Protein AF-A0A4V4H6L4-F1 (afdb_monomer)

Solvent-accessible surface area (backbone atoms only — not comparable to full-atom values): 6861 Å² total; per-residue (Å²): 88,57,28,31,67,62,95,60,95,91,72,89,81,89,85,74,56,72,70,57,30,60,76,68,72,53,88,78,75,61,45,81,58,15,60,25,63,26,66,49,61,79,94,48,41,55,52,23,58,46,52,4,48,54,48,6,30,57,59,43,74,46,60,77,90,73,60,58,31,40,40,44,67,27,81,41,72,66,33,46,54,48,29,35,61,76,64,69,52,58,71,92,34,54,43,75,45,71,54,87,85,71,63,72,76,59,62,57,71,47,39,63,29,38,32,37,41,100

Foldseek 3Di:
DEWWDDDAPDDDDDDDDPVVCVVVVHDDPKDWQFKFKFADPLVCLLQRVLVRVVRRCVSSVHDPVVQQADEAEPCDPSSQVNSCVSSVNDPNRYDYHYRPDDDSVVSHPIGMITDMDD

Radius of gyration: 14.86 Å; Cα contacts (8 Å, |Δi|>4): 187; chains: 1; bounding box: 30×31×43 Å

Structure (mmCIF, N/CA/C/O backbone):
data_AF-A0A4V4H6L4-F1
#
_entry.id   AF-A0A4V4H6L4-F1
#
loop_
_atom_site.group_PDB
_atom_site.id
_atom_site.type_symbol
_atom_site.label_atom_id
_atom_site.label_alt_id
_atom_site.label_comp_id
_atom_site.label_asym_id
_atom_site.label_entity_id
_atom_site.label_seq_id
_atom_site.pdbx_PDB_ins_code
_atom_site.Cartn_x
_atom_site.Cartn_y
_atom_site.Cartn_z
_atom_site.occupancy
_atom_site.B_iso_or_equiv
_atom_site.auth_seq_id
_atom_site.auth_comp_id
_atom_site.auth_asym_id
_atom_site.auth_atom_id
_atom_site.pdbx_PDB_model_num
ATOM 1 N N . MET A 1 1 ? -13.027 1.350 2.845 1.00 44.47 1 MET A N 1
ATOM 2 C CA . MET A 1 1 ? -11.854 0.629 3.382 1.00 44.47 1 MET A CA 1
ATOM 3 C C . MET A 1 1 ? -10.590 1.207 2.764 1.00 44.47 1 MET A C 1
ATOM 5 O O . MET A 1 1 ? -10.502 1.283 1.550 1.00 44.47 1 MET A O 1
ATOM 9 N N . VAL A 1 2 ? -9.654 1.706 3.569 1.00 37.06 2 VAL A N 1
ATOM 10 C CA . VAL A 1 2 ? -8.539 2.543 3.081 1.00 37.06 2 VAL A CA 1
ATOM 11 C C . VAL A 1 2 ? -7.239 1.747 3.129 1.00 37.06 2 VAL A C 1
ATOM 13 O O . VAL A 1 2 ? -6.908 1.206 4.182 1.00 37.06 2 VAL A O 1
ATOM 16 N N . VAL A 1 3 ? -6.508 1.649 2.017 1.00 41.06 3 VAL A N 1
ATOM 17 C CA . VAL A 1 3 ? -5.226 0.933 1.930 1.00 41.06 3 VAL A CA 1
ATOM 18 C C . VAL A 1 3 ? -4.140 1.844 1.334 1.00 41.06 3 VAL A C 1
ATOM 20 O O . VAL A 1 3 ? -4.383 2.572 0.378 1.00 41.06 3 VAL A O 1
ATOM 23 N N . VAL A 1 4 ? -2.928 1.711 1.897 1.00 43.81 4 VAL A N 1
ATOM 24 C CA . VAL A 1 4 ? -1.623 2.340 1.585 1.00 43.81 4 VAL A CA 1
ATOM 25 C C . VAL A 1 4 ? -1.323 3.705 2.234 1.00 43.81 4 VAL A C 1
ATOM 27 O O . VAL A 1 4 ? -1.407 4.750 1.619 1.00 43.81 4 VAL A O 1
ATOM 30 N N . VAL A 1 5 ? -0.825 3.704 3.476 1.00 41.66 5 VAL A N 1
ATOM 31 C CA . VAL A 1 5 ? -0.135 4.883 4.036 1.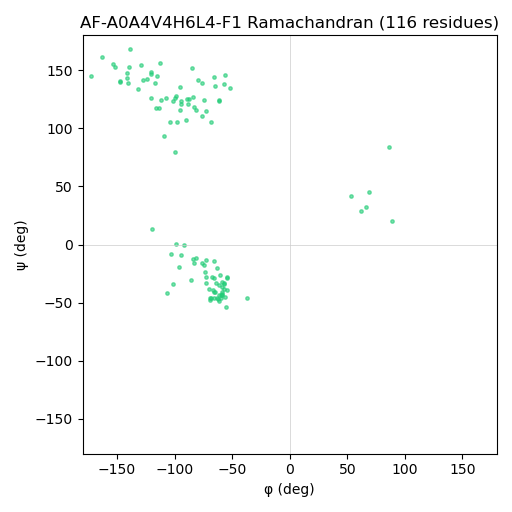00 41.66 5 VAL A CA 1
ATOM 32 C C . VAL A 1 5 ? 1.319 4.873 3.580 1.00 41.66 5 VAL A C 1
ATOM 34 O O . VAL A 1 5 ? 2.083 3.976 3.939 1.00 41.66 5 VAL A O 1
ATOM 37 N N . THR A 1 6 ? 1.724 5.900 2.842 1.00 42.09 6 THR A N 1
ATOM 38 C CA . THR A 1 6 ? 3.137 6.228 2.651 1.00 42.09 6 THR A CA 1
ATOM 39 C C . THR A 1 6 ? 3.573 7.176 3.756 1.00 42.09 6 THR A C 1
ATOM 41 O O . THR A 1 6 ? 2.956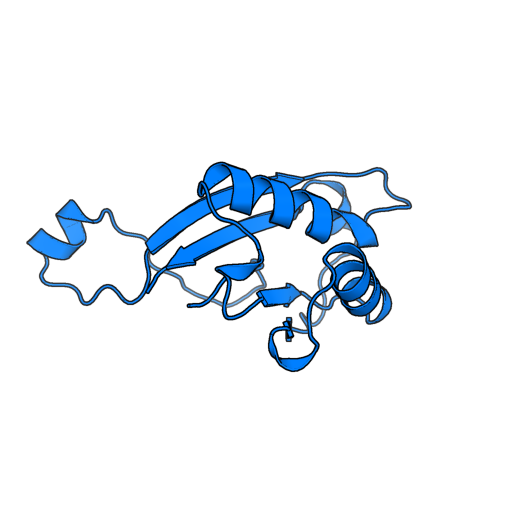 8.221 3.955 1.00 42.09 6 THR A O 1
ATOM 44 N N . THR A 1 7 ? 4.629 6.833 4.487 1.00 39.91 7 THR A N 1
ATOM 45 C CA . THR A 1 7 ? 5.182 7.711 5.521 1.00 39.91 7 THR A CA 1
ATOM 46 C C . THR A 1 7 ? 5.812 8.941 4.866 1.00 39.91 7 THR A C 1
ATOM 48 O O . THR A 1 7 ? 6.884 8.848 4.270 1.00 39.91 7 THR A O 1
ATOM 51 N N . GLY A 1 8 ? 5.130 10.082 4.967 1.00 40.06 8 GLY A N 1
ATOM 52 C CA . GLY A 1 8 ? 5.603 11.409 4.577 1.00 40.06 8 GLY A CA 1
ATOM 53 C C . GLY A 1 8 ? 5.523 12.373 5.760 1.00 40.06 8 GLY A C 1
ATOM 54 O O . GLY A 1 8 ? 4.620 12.269 6.586 1.00 40.06 8 GLY A O 1
ATOM 55 N N . ASN A 1 9 ? 6.507 13.267 5.876 1.00 43.59 9 ASN A N 1
ATOM 56 C CA . ASN A 1 9 ? 6.760 14.105 7.051 1.00 43.59 9 ASN A CA 1
ATOM 57 C C . ASN A 1 9 ? 5.518 14.885 7.546 1.00 43.59 9 ASN A C 1
ATOM 59 O O . ASN A 1 9 ? 4.846 15.543 6.760 1.00 43.59 9 ASN A O 1
ATOM 63 N N . ALA A 1 10 ? 5.315 14.867 8.873 1.00 42.56 10 ALA A N 1
ATOM 64 C CA . ALA A 1 10 ? 4.303 15.588 9.671 1.00 42.56 10 ALA A CA 1
ATOM 65 C C . ALA A 1 10 ? 2.924 14.928 9.916 1.00 42.56 10 ALA A C 1
ATOM 67 O O . ALA A 1 10 ? 1.996 15.608 10.347 1.00 42.56 10 ALA A O 1
ATOM 68 N N . SER A 1 11 ? 2.785 13.607 9.770 1.00 58.72 11 SER A N 1
ATOM 69 C CA . SER A 1 11 ? 1.623 12.864 10.297 1.00 58.72 11 SER A CA 1
ATOM 70 C C . SER A 1 11 ? 1.942 12.183 11.636 1.00 58.72 11 SER A C 1
ATOM 72 O O . SER A 1 11 ? 2.904 11.417 11.715 1.00 58.72 11 SER A O 1
ATOM 74 N N . SER A 1 12 ? 1.129 12.398 12.676 1.00 57.25 12 SER A N 1
ATOM 75 C CA . SER A 1 12 ? 1.167 11.591 13.903 1.00 57.25 12 SER A CA 1
ATOM 76 C C . SER A 1 12 ? 0.143 10.456 13.815 1.00 57.25 12 SER A C 1
ATOM 78 O O . SER A 1 12 ? -1.046 10.677 13.605 1.00 57.25 12 SER A O 1
ATOM 80 N N . ILE A 1 13 ? 0.609 9.216 13.970 1.00 68.94 13 ILE A N 1
ATOM 81 C CA . ILE A 1 13 ? -0.240 8.024 14.068 1.00 68.94 13 ILE A CA 1
ATOM 82 C C . ILE A 1 13 ? 0.054 7.360 15.409 1.00 68.94 13 ILE A C 1
ATOM 84 O O . ILE A 1 13 ? 1.203 7.044 15.715 1.00 68.94 13 ILE A O 1
ATOM 88 N N . SER A 1 14 ? -0.986 7.130 16.210 1.00 74.31 14 SER A N 1
ATOM 89 C CA . SER A 1 14 ? -0.886 6.352 17.444 1.00 74.31 14 SER A CA 1
ATOM 90 C C . SER A 1 14 ? -1.272 4.906 17.169 1.00 74.31 14 SER A C 1
ATOM 92 O O . SER A 1 14 ? -2.414 4.608 16.828 1.00 74.31 14 SER A O 1
ATOM 94 N N . LEU A 1 15 ? -0.311 3.999 17.329 1.00 80.38 15 LEU A N 1
ATOM 95 C CA . LEU A 1 15 ? -0.547 2.562 17.250 1.00 80.38 15 LEU A CA 1
ATOM 96 C C . LEU A 1 15 ? -0.763 2.005 18.653 1.00 80.38 15 LEU A C 1
ATOM 98 O O . LEU A 1 15 ? -0.023 2.317 19.585 1.00 80.38 15 LEU A O 1
ATOM 102 N N . ILE A 1 16 ? -1.770 1.152 18.795 1.00 81.12 16 ILE A N 1
ATOM 103 C CA . ILE A 1 16 ? -2.080 0.481 20.051 1.00 81.12 16 ILE A CA 1
ATOM 104 C C . ILE A 1 16 ? -2.517 -0.954 19.773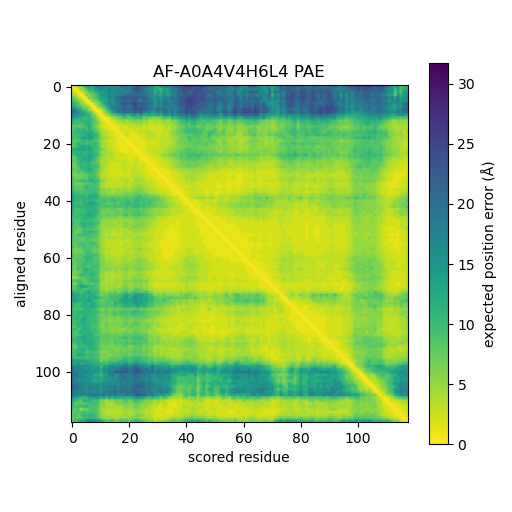 1.00 81.12 16 ILE A C 1
ATOM 106 O O . ILE A 1 16 ? -3.115 -1.248 18.737 1.00 81.12 16 ILE A O 1
ATOM 110 N N . SER A 1 17 ? -2.218 -1.871 20.694 1.00 85.75 17 SER A N 1
ATOM 111 C CA . SER A 1 17 ? -2.722 -3.237 20.577 1.00 85.75 17 SER A CA 1
ATOM 112 C C . SER A 1 17 ? -4.246 -3.251 20.721 1.00 85.75 17 SER A C 1
ATOM 114 O O . SER A 1 17 ? -4.811 -2.512 21.528 1.00 85.75 17 SER A O 1
ATOM 116 N N . GLY A 1 18 ? -4.924 -4.130 19.977 1.00 80.50 18 GLY A N 1
ATOM 117 C CA . GLY A 1 18 ? -6.387 -4.229 20.033 1.00 80.50 18 GLY A CA 1
ATOM 118 C C . GLY A 1 18 ? -6.907 -4.509 21.446 1.00 80.50 18 GLY A C 1
ATOM 119 O O . GLY A 1 18 ? -7.878 -3.898 21.878 1.00 80.50 18 GLY A O 1
ATOM 120 N N . LYS A 1 19 ? -6.202 -5.356 22.210 1.00 85.69 19 LYS A N 1
ATOM 121 C CA . LYS A 1 19 ? -6.520 -5.615 23.621 1.00 85.69 19 LYS A CA 1
ATOM 122 C C . LYS A 1 19 ? -6.453 -4.334 24.455 1.00 85.69 19 LYS A C 1
ATOM 124 O O . LYS A 1 19 ? -7.372 -4.059 25.217 1.00 85.69 19 LYS A O 1
ATOM 129 N N . LYS A 1 20 ? -5.397 -3.531 24.285 1.00 79.12 20 LYS A N 1
ATOM 130 C CA . LYS A 1 20 ? -5.222 -2.305 25.066 1.00 79.12 20 LYS A CA 1
ATOM 131 C C . LYS A 1 20 ? -6.194 -1.201 24.649 1.00 79.12 20 LYS A C 1
ATOM 133 O O . LYS A 1 20 ? -6.658 -0.467 25.512 1.00 79.12 20 LYS A O 1
ATOM 138 N N . ALA A 1 21 ? -6.551 -1.122 23.367 1.00 84.81 21 ALA A N 1
ATOM 139 C CA . ALA A 1 21 ? -7.601 -0.222 22.892 1.00 84.81 21 ALA A CA 1
ATOM 140 C C . ALA A 1 21 ? -8.949 -0.523 23.562 1.00 84.81 21 ALA A C 1
ATOM 142 O O . ALA A 1 21 ? -9.618 0.401 24.012 1.00 84.81 21 ALA A O 1
ATOM 143 N N . LEU A 1 22 ? -9.301 -1.809 23.688 1.00 85.31 22 LEU A N 1
ATOM 144 C CA . LEU A 1 22 ? -10.513 -2.247 24.384 1.00 85.31 22 LEU A CA 1
ATOM 145 C C . LEU A 1 22 ? -10.453 -1.945 25.887 1.00 85.31 22 LEU A C 1
ATOM 147 O O . LEU A 1 22 ? -11.407 -1.398 26.427 1.00 85.31 22 LEU A O 1
ATOM 151 N N . GLU A 1 23 ? -9.329 -2.243 26.551 1.00 89.69 23 GLU A N 1
ATOM 152 C CA . GLU A 1 23 ? -9.126 -1.924 27.977 1.00 89.69 23 GLU A CA 1
ATOM 153 C C . GLU A 1 23 ? -9.255 -0.424 28.275 1.00 89.69 23 GLU A C 1
ATOM 155 O O . GLU A 1 23 ? -9.732 -0.047 29.340 1.00 89.69 23 GLU A O 1
ATOM 160 N N . LEU A 1 24 ? -8.799 0.427 27.353 1.00 87.12 24 LEU A N 1
ATOM 161 C CA . LEU A 1 24 ? -8.818 1.882 27.498 1.00 87.12 24 LEU A CA 1
ATOM 162 C C . LEU A 1 24 ? -10.087 2.535 26.922 1.00 87.12 24 LEU A C 1
ATOM 164 O O . LEU A 1 24 ? -10.201 3.756 26.970 1.00 87.12 24 LEU A O 1
ATOM 168 N N . GLY A 1 25 ? -11.020 1.755 26.362 1.00 86.06 25 GLY A N 1
ATOM 169 C CA . GLY A 1 25 ? -12.248 2.276 25.752 1.00 86.06 25 GLY A CA 1
ATOM 170 C C . GLY A 1 25 ? -12.010 3.207 24.556 1.00 86.06 25 GLY A C 1
ATOM 171 O O . GLY A 1 25 ? -12.806 4.111 24.315 1.00 86.06 25 GLY A O 1
ATOM 172 N N . LEU A 1 26 ? -10.906 3.027 23.824 1.00 85.06 26 LEU A N 1
ATOM 173 C CA . LEU A 1 26 ? -10.537 3.894 22.704 1.00 85.06 26 LEU A CA 1
ATOM 174 C C . LEU A 1 26 ? -11.321 3.541 21.437 1.00 85.06 26 LEU A C 1
ATOM 176 O O . LEU A 1 26 ? -11.504 2.368 21.103 1.00 85.06 26 LEU A O 1
ATOM 180 N N . GLN A 1 27 ? -11.709 4.567 20.679 1.00 83.19 27 GLN A N 1
ATOM 181 C CA . GLN A 1 27 ? -12.290 4.388 19.353 1.00 83.19 27 GLN A CA 1
ATOM 182 C C . GLN A 1 27 ? -11.204 3.969 18.356 1.00 83.19 27 GLN A C 1
ATOM 184 O O . GLN A 1 27 ? -10.289 4.731 18.046 1.00 83.19 27 GLN A O 1
ATOM 189 N N . VAL A 1 28 ? -11.318 2.750 17.832 1.00 82.94 28 VAL A N 1
ATOM 190 C CA . VAL A 1 28 ? -10.447 2.250 16.764 1.00 82.94 28 VAL A CA 1
ATOM 191 C C . VAL A 1 28 ? -11.051 2.638 15.419 1.00 82.94 28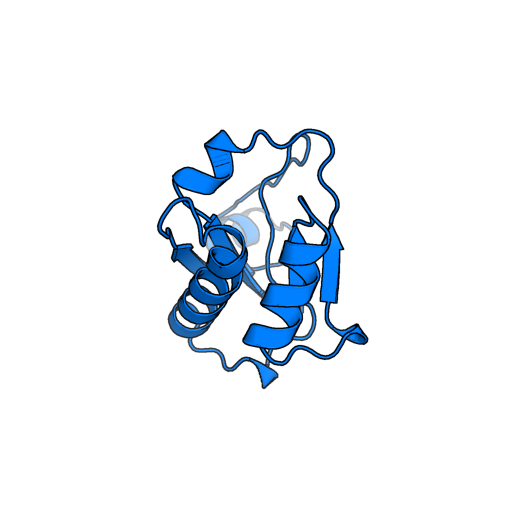 VAL A C 1
ATOM 193 O O . VAL A 1 28 ? -12.180 2.257 15.127 1.00 82.94 28 VAL A O 1
ATOM 196 N N . ILE A 1 29 ? -10.300 3.391 14.613 1.00 84.31 29 ILE A N 1
ATOM 197 C CA . ILE A 1 29 ? -10.731 3.855 13.280 1.00 84.31 29 ILE A CA 1
ATOM 198 C C . ILE A 1 29 ? -10.230 2.964 12.133 1.00 84.31 29 ILE A C 1
ATOM 200 O O . ILE A 1 29 ? -10.752 3.046 11.024 1.00 84.31 29 ILE A O 1
ATOM 204 N N . ALA A 1 30 ? -9.194 2.155 12.387 1.00 86.25 30 ALA A N 1
ATOM 205 C CA . ALA A 1 30 ? -8.633 1.204 11.435 1.00 86.25 30 ALA A CA 1
ATOM 206 C C . ALA A 1 30 ? -7.750 0.150 12.127 1.00 86.25 30 ALA A C 1
ATOM 208 O O . ALA A 1 30 ? -7.252 0.345 13.238 1.00 86.25 30 ALA A O 1
ATOM 209 N N . LYS A 1 31 ? -7.510 -0.964 11.433 1.00 87.56 31 LYS A N 1
ATOM 210 C CA . LYS A 1 31 ? -6.633 -2.077 11.812 1.00 87.56 31 LYS A CA 1
ATOM 211 C C . LYS A 1 31 ? -5.727 -2.432 10.643 1.00 87.56 31 LYS A C 1
ATOM 213 O O . LYS A 1 31 ? -6.214 -2.614 9.532 1.00 87.56 31 LYS A O 1
ATOM 218 N N . ILE A 1 32 ? -4.436 -2.613 10.905 1.00 89.69 32 ILE A N 1
ATOM 219 C CA . ILE A 1 32 ? -3.488 -3.129 9.910 1.00 89.69 32 ILE A CA 1
ATOM 220 C C . ILE A 1 32 ? -3.729 -4.638 9.749 1.00 89.69 32 ILE A C 1
ATOM 222 O O . ILE A 1 32 ? -3.714 -5.382 10.729 1.00 89.69 32 ILE A O 1
ATOM 226 N N . ARG A 1 33 ? -3.984 -5.080 8.517 1.00 91.19 33 ARG A N 1
ATOM 227 C CA . ARG A 1 33 ? -4.244 -6.475 8.123 1.00 91.19 33 ARG A CA 1
ATOM 228 C C . ARG A 1 33 ? -3.037 -7.144 7.484 1.00 91.19 33 ARG A C 1
ATOM 230 O O . ARG A 1 33 ? -2.830 -8.331 7.687 1.00 91.19 33 ARG A O 1
ATOM 237 N N . GLY A 1 34 ? -2.247 -6.377 6.745 1.00 89.56 34 GLY A N 1
ATOM 238 C CA . GLY A 1 34 ? -1.027 -6.846 6.106 1.00 89.56 34 GLY A CA 1
ATOM 239 C C . GLY A 1 34 ? -0.042 -5.704 5.945 1.00 89.56 34 GLY A C 1
ATOM 240 O O . GLY A 1 34 ? -0.424 -4.537 5.872 1.00 89.56 34 GLY A O 1
ATOM 241 N N . TYR A 1 35 ? 1.235 -6.046 5.913 1.00 90.94 35 TYR A N 1
ATOM 242 C CA . TYR A 1 35 ? 2.319 -5.106 5.684 1.00 90.94 35 TYR A CA 1
ATOM 243 C C . TYR A 1 35 ? 3.367 -5.770 4.808 1.00 90.94 35 TYR A C 1
ATOM 245 O O . TYR A 1 35 ? 3.631 -6.967 4.953 1.00 90.94 35 TYR A O 1
ATOM 253 N N . ALA A 1 36 ? 3.967 -5.001 3.912 1.00 90.88 36 ALA A N 1
ATOM 254 C CA . ALA A 1 36 ? 5.104 -5.447 3.140 1.00 90.88 36 ALA A CA 1
ATOM 255 C C . ALA A 1 36 ? 5.977 -4.279 2.708 1.00 90.88 36 ALA A C 1
ATOM 257 O O . ALA A 1 36 ? 5.518 -3.160 2.521 1.00 90.88 36 ALA A O 1
ATOM 258 N N . ASP A 1 37 ? 7.236 -4.594 2.472 1.00 89.94 37 ASP A N 1
ATOM 259 C CA . ASP A 1 37 ? 8.184 -3.775 1.750 1.00 89.94 37 ASP A CA 1
ATOM 260 C C . ASP A 1 37 ? 8.571 -4.444 0.427 1.00 89.94 37 ASP A C 1
ATOM 262 O O . ASP A 1 37 ? 8.498 -5.670 0.258 1.00 89.94 37 ASP A O 1
ATOM 266 N N . ALA A 1 38 ? 9.007 -3.629 -0.524 1.00 88.25 38 ALA A N 1
ATOM 267 C CA . ALA A 1 38 ? 9.723 -4.095 -1.698 1.00 88.25 38 ALA A CA 1
ATOM 268 C C . ALA A 1 38 ? 10.868 -3.136 -2.013 1.00 88.25 38 ALA A C 1
ATOM 270 O O . ALA A 1 38 ? 10.798 -1.946 -1.709 1.00 88.25 38 ALA A O 1
ATOM 271 N N . ALA A 1 39 ? 11.906 -3.660 -2.648 1.00 86.31 39 ALA A N 1
ATOM 272 C CA . ALA A 1 39 ? 12.996 -2.881 -3.208 1.00 86.31 39 ALA A CA 1
ATOM 273 C C . ALA A 1 39 ? 13.206 -3.319 -4.658 1.00 86.31 39 ALA A C 1
ATOM 275 O O . ALA A 1 39 ? 12.871 -4.446 -5.033 1.00 86.31 39 ALA A O 1
ATOM 276 N N . HIS A 1 40 ? 13.746 -2.419 -5.467 1.00 83.56 40 HIS A N 1
ATOM 277 C CA . HIS A 1 40 ? 14.085 -2.691 -6.854 1.00 83.56 40 HIS A CA 1
ATOM 278 C C . HIS A 1 40 ? 15.424 -2.050 -7.193 1.00 83.56 40 HIS A C 1
ATOM 280 O O . HIS A 1 40 ? 15.939 -1.229 -6.432 1.00 83.56 40 HIS A O 1
ATOM 286 N N . THR A 1 41 ? 15.976 -2.412 -8.350 1.00 85.50 41 THR A N 1
ATOM 287 C CA . THR A 1 41 ? 17.117 -1.688 -8.900 1.00 85.50 41 THR A CA 1
ATOM 288 C C . THR A 1 41 ? 16.787 -0.195 -9.065 1.00 85.50 41 THR A C 1
ATOM 290 O O . THR A 1 41 ? 15.638 0.150 -9.377 1.00 85.50 41 THR A O 1
ATOM 293 N N . PRO A 1 42 ? 17.791 0.678 -8.875 1.00 80.69 42 PRO A N 1
ATOM 294 C CA . PRO A 1 42 ? 17.712 2.131 -9.035 1.00 80.69 42 PRO A CA 1
ATOM 295 C C . PRO A 1 42 ? 16.830 2.637 -10.180 1.00 80.69 42 PRO A C 1
ATOM 297 O O . PRO A 1 42 ? 16.021 3.545 -10.013 1.00 80.69 42 PRO A O 1
ATOM 300 N N . GLU A 1 43 ? 16.971 2.027 -11.352 1.00 83.62 43 GLU A N 1
ATOM 301 C CA . GLU A 1 43 ? 16.376 2.460 -12.616 1.00 83.62 43 GLU A CA 1
ATOM 302 C C . GLU A 1 43 ? 14.871 2.171 -12.688 1.00 83.62 43 GLU A C 1
ATOM 304 O O . GLU A 1 43 ? 14.157 2.733 -13.515 1.00 83.62 43 GLU A O 1
ATOM 309 N N . LEU A 1 44 ? 14.379 1.287 -11.821 1.00 84.75 44 LEU A N 1
ATOM 310 C CA . LEU A 1 44 ? 13.025 0.737 -11.852 1.00 84.75 44 LEU A CA 1
ATOM 311 C C . LEU A 1 44 ? 12.237 1.051 -10.573 1.00 84.75 44 LEU A C 1
ATOM 313 O O . LEU A 1 44 ? 11.146 0.510 -10.365 1.00 84.75 44 LEU A O 1
ATOM 317 N N . PHE A 1 45 ? 12.745 1.975 -9.748 1.00 82.38 45 PHE A N 1
ATOM 318 C CA . PHE A 1 45 ? 12.133 2.380 -8.480 1.00 82.38 45 PHE A CA 1
ATOM 319 C C . PHE A 1 45 ? 10.669 2.832 -8.626 1.00 82.38 45 PHE A C 1
ATOM 321 O O . PHE A 1 45 ? 9.864 2.679 -7.708 1.00 82.38 45 PHE A O 1
ATOM 328 N N . THR A 1 46 ? 10.304 3.362 -9.796 1.00 84.00 46 THR A N 1
ATOM 329 C CA . THR A 1 46 ? 8.945 3.816 -10.113 1.00 84.00 46 THR A CA 1
ATOM 330 C C . THR A 1 46 ? 7.920 2.683 -10.100 1.00 84.00 46 THR A C 1
ATOM 332 O O . THR A 1 46 ? 6.733 2.951 -9.947 1.00 84.00 46 THR A O 1
ATOM 335 N N . THR A 1 47 ? 8.348 1.424 -10.218 1.00 88.69 47 THR A N 1
ATOM 336 C CA . THR A 1 47 ? 7.472 0.237 -10.232 1.00 88.69 47 THR A CA 1
ATOM 337 C C . THR A 1 47 ? 7.469 -0.543 -8.916 1.00 88.69 47 THR A C 1
ATOM 339 O O . THR A 1 47 ? 6.639 -1.434 -8.721 1.00 88.69 47 THR A O 1
ATOM 342 N N . THR A 1 48 ? 8.353 -0.183 -7.981 1.00 88.50 48 THR A N 1
ATOM 343 C CA . THR A 1 48 ? 8.440 -0.788 -6.646 1.00 88.50 48 THR A CA 1
ATOM 344 C C . THR A 1 48 ? 7.115 -0.767 -5.870 1.00 88.50 48 THR A C 1
ATOM 346 O O . THR A 1 48 ? 6.807 -1.785 -5.240 1.00 88.50 48 THR A O 1
ATOM 349 N N . PRO A 1 49 ? 6.279 0.296 -5.924 1.00 88.56 49 PRO A N 1
ATOM 350 C CA . PRO A 1 49 ? 5.006 0.306 -5.203 1.00 88.56 49 PRO A CA 1
ATOM 351 C C . PRO A 1 49 ? 4.078 -0.844 -5.611 1.00 88.56 49 PRO A C 1
ATOM 353 O O . PRO A 1 49 ? 3.500 -1.494 -4.746 1.00 88.56 49 PRO A O 1
ATOM 356 N N . ALA A 1 50 ? 3.989 -1.181 -6.901 1.00 90.50 50 ALA A N 1
ATOM 357 C CA . ALA A 1 50 ? 3.178 -2.301 -7.377 1.00 90.50 50 ALA A CA 1
ATOM 358 C C . ALA A 1 50 ? 3.637 -3.652 -6.804 1.00 90.50 50 ALA A C 1
ATOM 360 O O . ALA A 1 50 ? 2.810 -4.523 -6.533 1.00 90.50 50 ALA A O 1
ATOM 361 N N . LEU A 1 51 ? 4.944 -3.836 -6.593 1.00 91.94 51 LEU A N 1
ATOM 362 C CA . LEU A 1 51 ? 5.483 -5.033 -5.941 1.00 91.94 51 LEU A CA 1
ATOM 363 C C . LEU A 1 51 ? 5.119 -5.069 -4.455 1.00 91.94 51 LEU A C 1
ATOM 365 O O . LEU A 1 51 ? 4.617 -6.087 -3.976 1.00 91.94 51 LEU A O 1
ATOM 369 N N . ALA A 1 52 ? 5.321 -3.955 -3.749 1.00 91.44 52 ALA A N 1
ATOM 370 C CA . ALA A 1 52 ? 4.998 -3.842 -2.331 1.00 91.44 52 ALA A CA 1
ATOM 371 C C . ALA A 1 52 ? 3.496 -4.044 -2.071 1.00 91.44 52 ALA A C 1
ATOM 373 O O . ALA A 1 52 ? 3.128 -4.801 -1.177 1.00 91.44 52 ALA A O 1
ATOM 374 N N . ILE A 1 53 ? 2.627 -3.452 -2.899 1.00 91.75 53 ILE A N 1
ATOM 375 C CA . ILE A 1 53 ? 1.166 -3.580 -2.798 1.00 91.75 53 ILE A CA 1
ATOM 376 C C . ILE A 1 53 ? 0.730 -5.037 -2.973 1.00 91.75 53 ILE A C 1
ATOM 378 O O . ILE A 1 53 ? -0.004 -5.554 -2.132 1.00 91.75 53 ILE A O 1
ATOM 382 N N . ARG A 1 54 ? 1.221 -5.739 -4.005 1.00 92.94 54 ARG A N 1
ATOM 383 C CA . ARG A 1 54 ? 0.907 -7.166 -4.206 1.00 92.94 54 ARG A CA 1
ATOM 384 C C . ARG A 1 54 ? 1.338 -8.022 -3.013 1.00 92.94 54 ARG A C 1
ATOM 386 O O . ARG A 1 54 ? 0.573 -8.866 -2.554 1.00 92.94 54 ARG A O 1
ATOM 393 N N . LYS A 1 55 ? 2.538 -7.778 -2.477 1.00 94.19 55 LYS A N 1
ATOM 394 C CA . LYS A 1 55 ? 3.055 -8.496 -1.302 1.00 94.19 55 LYS A CA 1
ATOM 395 C C . LYS A 1 55 ? 2.234 -8.188 -0.042 1.00 94.19 55 LYS A C 1
ATOM 397 O O . LYS A 1 55 ? 1.920 -9.101 0.713 1.00 94.19 55 LYS A O 1
ATOM 402 N N . ALA A 1 56 ? 1.832 -6.934 0.168 1.00 93.06 56 ALA A N 1
ATOM 403 C CA . ALA A 1 56 ? 1.025 -6.534 1.319 1.00 93.06 56 ALA A CA 1
ATOM 404 C C . ALA A 1 56 ? -0.388 -7.144 1.275 1.00 93.06 56 ALA A C 1
ATOM 406 O O . ALA A 1 56 ? -0.879 -7.598 2.307 1.00 93.06 56 ALA A O 1
ATOM 407 N N . LEU A 1 57 ? -1.005 -7.212 0.088 1.00 93.12 57 LEU A N 1
ATOM 408 C CA . LEU A 1 57 ? -2.287 -7.893 -0.136 1.00 93.12 57 LEU A CA 1
ATOM 409 C C . LEU A 1 57 ? -2.189 -9.393 0.142 1.00 93.12 57 LEU A C 1
ATOM 411 O O . LEU A 1 57 ? -2.997 -9.927 0.898 1.00 93.12 57 LEU A O 1
ATOM 415 N N . SER A 1 58 ? -1.142 -10.048 -0.369 1.00 94.94 58 SER A N 1
ATOM 416 C CA . SER A 1 58 ? -0.878 -11.459 -0.072 1.00 94.94 58 SER A CA 1
ATOM 417 C C . SER A 1 58 ? -0.705 -11.702 1.430 1.00 94.94 58 SER A C 1
ATOM 419 O O . SER A 1 58 ? -1.263 -12.660 1.957 1.00 94.94 58 SER A O 1
ATOM 421 N N . ASN A 1 59 ? 0.020 -10.828 2.136 1.00 94.44 59 ASN A N 1
ATOM 422 C CA . ASN A 1 59 ? 0.209 -10.928 3.587 1.00 94.44 59 ASN A CA 1
ATOM 423 C C . ASN A 1 59 ? -1.087 -10.672 4.374 1.00 94.44 59 ASN A C 1
ATOM 425 O O . ASN A 1 59 ? -1.241 -11.191 5.476 1.00 94.44 59 ASN A O 1
ATOM 429 N N . ALA A 1 60 ? -2.013 -9.886 3.820 1.00 93.00 60 ALA A N 1
ATOM 430 C CA . ALA A 1 60 ? -3.349 -9.679 4.374 1.00 93.00 60 ALA A CA 1
ATOM 431 C C . ALA A 1 60 ? -4.334 -10.814 4.028 1.00 93.00 60 ALA A C 1
ATOM 433 O O . ALA A 1 60 ? -5.426 -10.855 4.597 1.00 93.00 60 ALA A O 1
ATOM 434 N N . GLY A 1 61 ? -3.975 -11.712 3.101 1.00 95.00 61 GLY A N 1
ATOM 435 C CA . GLY A 1 61 ? -4.873 -12.727 2.548 1.00 95.00 61 GLY A CA 1
ATOM 436 C C . GLY A 1 61 ? -6.017 -12.129 1.724 1.00 95.00 61 GLY A C 1
ATOM 437 O O . GLY A 1 61 ? -7.131 -12.646 1.780 1.00 95.00 61 GLY A O 1
ATOM 438 N N . TRP A 1 62 ? -5.779 -11.000 1.050 1.00 92.75 62 TRP A N 1
ATOM 439 C CA . TRP A 1 62 ? -6.796 -10.248 0.311 1.00 92.75 62 TRP A CA 1
ATOM 440 C C . TRP A 1 62 ? -6.520 -10.221 -1.187 1.00 92.75 62 TRP A C 1
ATOM 442 O O . TRP A 1 62 ? -5.379 -10.087 -1.627 1.00 92.75 62 TRP A O 1
ATOM 452 N N . GLU A 1 63 ? -7.602 -10.243 -1.955 1.00 90.81 63 GLU A N 1
ATOM 453 C CA . GLU A 1 63 ? -7.613 -9.970 -3.385 1.00 90.81 63 GLU A CA 1
ATOM 454 C C . GLU A 1 63 ? -7.701 -8.464 -3.657 1.00 90.81 63 GLU A C 1
ATOM 456 O O . GLU A 1 63 ? -8.292 -7.702 -2.887 1.00 90.81 63 GLU A O 1
ATOM 461 N N . ALA A 1 64 ? -7.169 -8.019 -4.799 1.00 87.44 64 ALA A N 1
ATOM 462 C CA . ALA A 1 64 ? -7.224 -6.608 -5.197 1.00 87.44 64 ALA A CA 1
ATOM 463 C C . ALA A 1 64 ? -8.668 -6.079 -5.307 1.00 87.44 64 ALA A C 1
ATOM 465 O O . ALA A 1 64 ? -8.929 -4.929 -4.974 1.00 87.44 64 ALA A O 1
ATOM 466 N N . SER A 1 65 ? -9.622 -6.932 -5.695 1.00 89.31 65 SER A N 1
ATOM 467 C CA . SER A 1 65 ? -11.047 -6.584 -5.784 1.00 89.31 65 SER A CA 1
ATOM 468 C C . SER A 1 65 ? -11.695 -6.278 -4.437 1.00 89.31 65 SER A C 1
ATOM 470 O O . SER A 1 65 ? -12.813 -5.774 -4.403 1.00 89.31 65 SER A O 1
ATOM 472 N N . GLN A 1 66 ? -11.039 -6.630 -3.331 1.00 89.81 66 GLN A N 1
ATOM 473 C CA . GLN A 1 66 ? -11.539 -6.327 -2.000 1.00 89.81 66 GLN A CA 1
ATOM 474 C C . GLN A 1 66 ? -11.164 -4.910 -1.569 1.00 89.81 66 GLN A C 1
ATOM 476 O O . GLN A 1 66 ? -11.712 -4.464 -0.579 1.00 89.81 66 GLN A O 1
ATOM 481 N N . VAL A 1 67 ? -10.258 -4.204 -2.256 1.00 89.31 67 VAL A N 1
ATOM 482 C CA . VAL A 1 67 ? -9.760 -2.885 -1.835 1.00 89.31 67 VAL A CA 1
ATOM 483 C C . VAL A 1 67 ? -10.651 -1.756 -2.354 1.00 89.31 67 VAL A C 1
ATOM 485 O O . VAL A 1 67 ? -10.826 -1.616 -3.561 1.00 89.31 67 VAL A O 1
ATOM 488 N N . ASP A 1 68 ? -11.139 -0.896 -1.451 1.00 88.88 68 ASP A N 1
ATOM 489 C CA . ASP A 1 68 ? -11.973 0.250 -1.852 1.00 88.88 68 ASP A CA 1
ATOM 490 C C . ASP A 1 68 ? -11.153 1.485 -2.254 1.00 88.88 68 ASP A C 1
ATOM 492 O O . ASP A 1 68 ? -11.607 2.280 -3.068 1.00 88.88 68 ASP A O 1
ATOM 496 N N . TYR A 1 69 ? -9.968 1.688 -1.668 1.00 88.56 69 TYR A N 1
ATOM 497 C CA . TYR A 1 69 ? -9.137 2.865 -1.938 1.00 88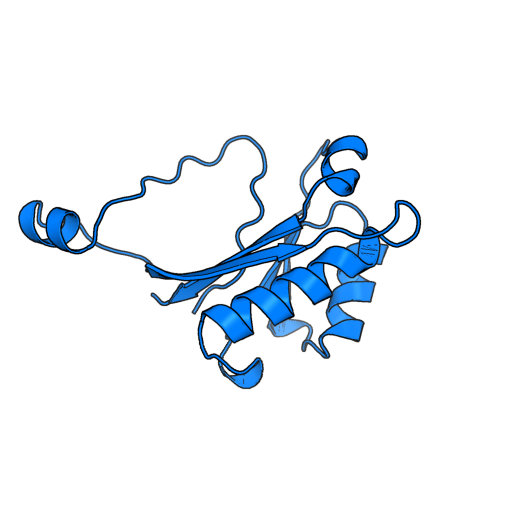.56 69 TYR A CA 1
ATOM 498 C C . TYR A 1 69 ? -7.647 2.551 -1.838 1.00 88.56 69 TYR A C 1
ATOM 500 O O . TYR A 1 69 ? -7.214 1.857 -0.915 1.00 88.56 69 TYR A O 1
ATOM 508 N N . TYR A 1 70 ? -6.881 3.132 -2.760 1.00 87.19 70 TYR A N 1
ATOM 509 C CA . TYR A 1 70 ? -5.425 3.100 -2.817 1.00 87.19 70 TYR A CA 1
ATOM 510 C C . TYR A 1 70 ? -4.871 4.511 -2.641 1.00 87.19 70 TYR A C 1
ATOM 512 O O . TYR A 1 70 ? -5.100 5.369 -3.493 1.00 87.19 70 TYR A O 1
ATOM 520 N N . GLU A 1 71 ? -4.100 4.739 -1.583 1.00 86.31 71 GLU A N 1
ATOM 521 C CA . GLU A 1 71 ? -3.335 5.973 -1.404 1.00 86.31 71 GLU A CA 1
ATOM 522 C C . GLU A 1 71 ? -1.881 5.776 -1.852 1.00 86.31 71 GLU A C 1
ATOM 524 O O . GLU A 1 71 ? -1.075 5.114 -1.208 1.00 86.31 71 GLU A O 1
ATOM 529 N N . ILE A 1 72 ? -1.517 6.317 -3.010 1.00 82.19 72 ILE A N 1
ATOM 530 C CA . ILE A 1 72 ? -0.179 6.121 -3.578 1.00 82.19 72 ILE A CA 1
ATOM 531 C C . ILE A 1 72 ? 0.561 7.453 -3.535 1.00 82.19 72 ILE A C 1
ATOM 533 O O . ILE A 1 72 ? 0.090 8.446 -4.084 1.00 82.19 72 ILE A O 1
ATOM 537 N N . ASN A 1 73 ? 1.740 7.478 -2.912 1.00 79.62 73 ASN A N 1
ATOM 538 C CA . ASN A 1 73 ? 2.590 8.666 -2.925 1.00 79.62 73 ASN A CA 1
ATOM 539 C C . ASN A 1 73 ? 3.012 9.018 -4.352 1.00 79.62 73 ASN A C 1
ATOM 541 O O . ASN A 1 73 ? 3.638 8.215 -5.047 1.00 79.62 73 ASN A O 1
ATOM 545 N N . GLU A 1 74 ? 2.725 10.248 -4.746 1.00 76.00 74 GLU A N 1
ATOM 546 C CA . GLU A 1 74 ? 3.090 10.832 -6.022 1.00 76.00 74 GLU A CA 1
ATOM 547 C C . GLU A 1 74 ? 4.336 11.705 -5.859 1.00 76.00 74 GLU A C 1
ATOM 549 O O . GLU A 1 74 ? 4.266 12.928 -5.814 1.00 76.00 74 GLU A O 1
ATOM 554 N N . ALA A 1 75 ? 5.515 11.083 -5.808 1.00 72.81 75 ALA A N 1
ATOM 555 C CA . ALA A 1 75 ? 6.750 11.857 -5.971 1.00 72.81 75 ALA A CA 1
ATOM 556 C C . ALA A 1 75 ? 6.974 12.327 -7.410 1.00 72.81 75 ALA A C 1
ATOM 558 O O . ALA A 1 75 ? 7.633 13.338 -7.632 1.00 72.81 75 ALA A O 1
ATOM 559 N N . PHE A 1 76 ? 6.443 11.583 -8.384 1.00 76.25 76 PHE A N 1
ATOM 560 C CA . PHE A 1 76 ? 6.477 11.922 -9.801 1.00 76.25 76 PHE A CA 1
ATOM 561 C C . PHE A 1 76 ? 5.203 11.402 -10.468 1.00 76.25 76 PHE A C 1
ATOM 563 O O . PHE A 1 76 ? 4.792 10.268 -10.207 1.00 76.25 76 PHE A O 1
ATOM 570 N N . SER A 1 77 ? 4.634 12.166 -11.399 1.00 80.12 77 SER A N 1
ATOM 571 C CA . SER A 1 77 ? 3.422 11.773 -12.138 1.00 80.12 77 SER A CA 1
ATOM 572 C C . SER A 1 77 ? 3.578 10.435 -12.877 1.00 80.12 77 SER A C 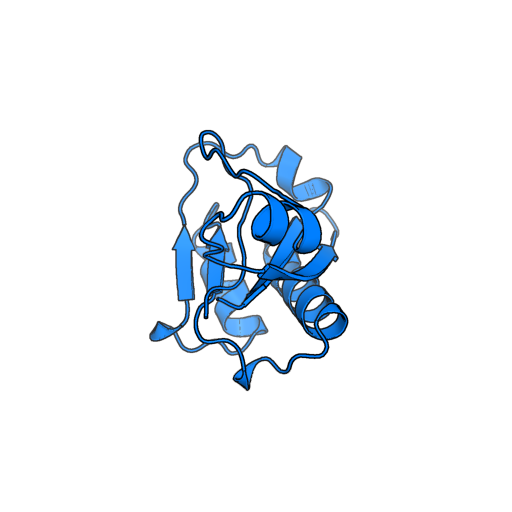1
ATOM 574 O O . SER A 1 77 ? 2.647 9.633 -12.949 1.00 80.12 77 SER A O 1
ATOM 576 N N . VAL A 1 78 ? 4.787 10.132 -13.367 1.00 82.44 78 VAL A N 1
ATOM 577 C CA . VAL A 1 78 ? 5.092 8.846 -14.016 1.00 82.44 78 VAL A CA 1
ATOM 578 C C . VAL A 1 78 ? 4.962 7.653 -13.062 1.00 82.44 78 VAL A C 1
ATOM 580 O O . VAL A 1 78 ? 4.546 6.579 -13.489 1.00 82.44 78 VAL A O 1
ATOM 583 N N . LEU A 1 79 ? 5.268 7.827 -11.772 1.00 84.50 79 LEU A N 1
ATOM 584 C CA . LEU A 1 79 ? 5.156 6.770 -10.765 1.00 84.50 79 LEU A CA 1
ATOM 585 C C . LEU A 1 79 ? 3.682 6.445 -10.503 1.00 84.50 79 LEU A C 1
ATOM 587 O O . LEU A 1 79 ? 3.305 5.272 -10.516 1.00 84.50 79 LEU A O 1
ATOM 591 N N . ALA A 1 80 ? 2.846 7.471 -10.339 1.00 82.44 80 ALA A N 1
ATOM 592 C CA . ALA A 1 80 ? 1.403 7.320 -10.177 1.00 82.44 80 ALA A CA 1
ATOM 593 C C . ALA A 1 80 ? 0.779 6.535 -11.347 1.00 82.44 80 ALA A C 1
ATOM 595 O O . ALA A 1 80 ? 0.163 5.484 -11.147 1.00 82.44 80 ALA A O 1
ATOM 596 N N . LEU A 1 81 ? 1.033 6.980 -12.582 1.00 86.94 81 LEU A N 1
ATOM 597 C CA . LEU A 1 81 ? 0.490 6.357 -13.793 1.00 86.94 81 LEU A CA 1
ATOM 598 C C . LEU A 1 81 ? 1.014 4.932 -14.023 1.00 86.94 81 LEU A C 1
ATOM 600 O O . LEU A 1 81 ? 0.248 4.043 -14.406 1.00 86.94 81 LEU A O 1
ATOM 604 N N . ALA A 1 82 ? 2.307 4.688 -13.780 1.00 89.69 82 ALA A N 1
ATOM 605 C CA . ALA A 1 82 ? 2.894 3.362 -13.943 1.00 89.69 82 ALA A CA 1
ATOM 606 C C . ALA A 1 82 ? 2.250 2.348 -12.991 1.00 89.69 82 ALA A C 1
ATOM 608 O O . ALA A 1 82 ? 1.848 1.270 -13.428 1.00 89.69 82 ALA A O 1
ATOM 609 N N . ASN A 1 83 ? 2.098 2.694 -11.709 1.00 89.31 83 ASN A N 1
ATOM 610 C CA . ASN A 1 83 ? 1.517 1.780 -10.724 1.00 89.31 83 ASN A CA 1
ATOM 611 C C . ASN A 1 83 ? 0.020 1.569 -10.943 1.00 89.31 83 ASN A C 1
ATOM 613 O O . ASN A 1 83 ? -0.435 0.431 -10.849 1.00 89.31 83 ASN A O 1
ATOM 617 N N . GLN A 1 84 ? -0.722 2.612 -11.329 1.00 89.88 84 GLN A N 1
ATOM 618 C CA . GLN A 1 84 ? -2.126 2.468 -11.711 1.00 89.88 84 GLN A CA 1
ATOM 619 C C . GLN A 1 84 ? -2.291 1.449 -12.847 1.00 89.88 84 GLN A C 1
ATOM 621 O O . GLN A 1 84 ? -3.137 0.559 -12.771 1.00 89.88 84 GLN A O 1
ATOM 626 N N . LYS A 1 85 ? -1.438 1.529 -13.875 1.00 91.81 85 LYS A N 1
ATOM 627 C CA . LYS A 1 85 ? -1.458 0.595 -15.005 1.00 91.81 85 LYS A CA 1
ATOM 628 C C . LYS A 1 85 ? -1.024 -0.818 -14.602 1.00 91.81 85 LYS A C 1
ATOM 630 O O . LYS A 1 85 ? -1.687 -1.781 -14.969 1.00 91.81 85 LYS A O 1
ATOM 635 N N . LEU A 1 86 ? 0.063 -0.954 -13.841 1.00 92.44 86 LEU A N 1
ATOM 636 C CA . LEU A 1 86 ? 0.614 -2.253 -13.421 1.00 92.44 86 LEU A CA 1
ATOM 637 C C . LEU A 1 86 ? -0.308 -3.033 -12.480 1.00 92.44 86 LEU A C 1
ATOM 639 O O . LEU A 1 86 ? -0.241 -4.260 -12.439 1.00 92.44 86 LEU A O 1
ATOM 643 N N . LEU A 1 87 ? -1.129 -2.330 -11.704 1.00 89.31 87 LEU A N 1
ATOM 644 C CA . LEU A 1 87 ? -2.098 -2.917 -10.782 1.00 89.31 87 LEU A CA 1
ATOM 645 C C . LEU A 1 87 ? -3.516 -2.968 -11.370 1.00 89.31 87 LEU A C 1
ATOM 647 O O . LEU A 1 87 ? -4.422 -3.460 -10.708 1.00 89.31 87 LEU A O 1
ATOM 651 N N . SER A 1 88 ? -3.706 -2.499 -12.611 1.00 92.19 88 SER A N 1
ATOM 652 C CA . SER A 1 88 ? -5.015 -2.410 -13.275 1.00 92.19 88 SER A CA 1
ATOM 653 C C . SER A 1 88 ? -6.060 -1.658 -12.440 1.00 92.19 88 SER A C 1
ATOM 655 O O . SER A 1 88 ? -7.216 -2.069 -12.360 1.00 92.19 88 SER A O 1
ATOM 657 N N . LEU A 1 89 ? -5.650 -0.557 -11.802 1.00 88.12 89 LEU A N 1
ATOM 658 C CA . LEU A 1 89 ? -6.510 0.189 -10.888 1.00 88.12 89 LEU A CA 1
ATOM 65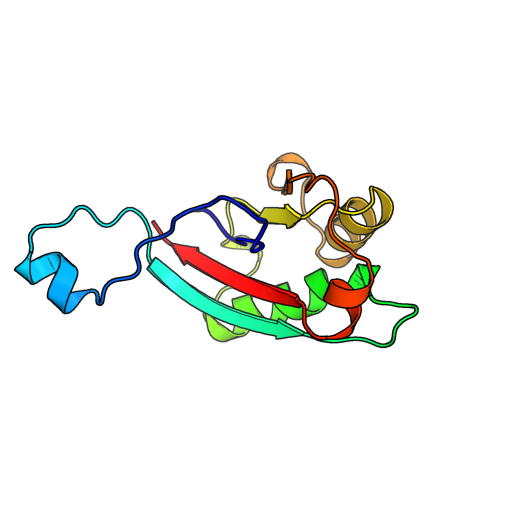9 C C . LEU A 1 89 ? -7.420 1.173 -11.641 1.00 88.12 89 LEU A C 1
ATOM 661 O O . LEU A 1 89 ? -6.930 2.027 -12.395 1.00 88.12 89 LEU A O 1
ATOM 665 N N . PRO A 1 90 ? -8.742 1.118 -11.407 1.00 87.81 90 PRO A N 1
ATOM 666 C CA . PRO A 1 90 ? -9.656 2.169 -11.822 1.00 87.81 90 PRO A CA 1
ATOM 667 C C . PRO A 1 90 ? -9.241 3.514 -11.220 1.00 87.81 90 PRO A C 1
ATOM 669 O O . PRO A 1 90 ? -8.918 3.598 -10.038 1.00 87.81 90 PRO A O 1
ATOM 672 N N . SER A 1 91 ? -9.309 4.587 -12.011 1.00 86.19 91 SER A N 1
ATOM 673 C CA . SER A 1 91 ? -8.905 5.930 -11.566 1.00 86.19 91 SER A CA 1
ATOM 674 C C . SER A 1 91 ? -9.649 6.411 -10.318 1.00 86.19 91 SER A C 1
ATOM 676 O O . SER A 1 91 ? -9.057 7.088 -9.491 1.00 86.19 91 SER A O 1
ATOM 678 N N . HIS A 1 92 ? -10.920 6.036 -10.155 1.00 88.00 92 HIS A N 1
ATOM 679 C CA . HIS A 1 92 ? -11.744 6.446 -9.014 1.00 88.00 92 HIS A CA 1
ATOM 680 C C . HIS A 1 92 ? -11.376 5.760 -7.687 1.00 88.00 92 HIS A C 1
ATOM 682 O O . HIS A 1 92 ? -11.839 6.211 -6.643 1.00 88.00 92 HIS A O 1
ATOM 688 N N . LEU A 1 93 ? -10.570 4.690 -7.714 1.00 86.56 93 LEU A N 1
ATOM 689 C CA . LEU A 1 93 ? -10.065 4.024 -6.506 1.00 86.56 93 LEU A CA 1
ATOM 690 C C . LEU A 1 93 ? -8.681 4.548 -6.091 1.00 86.56 93 LEU A C 1
ATOM 692 O O . LEU A 1 93 ? -8.201 4.202 -5.014 1.00 86.56 93 LEU A O 1
ATOM 696 N N . CYS A 1 94 ? -8.027 5.360 -6.927 1.00 85.31 94 CYS A N 1
ATOM 697 C CA . CYS A 1 94 ? -6.690 5.885 -6.668 1.00 85.31 94 CYS A CA 1
ATOM 698 C C . CYS A 1 94 ? -6.751 7.315 -6.134 1.00 85.31 94 CYS A C 1
ATOM 700 O O . CYS A 1 94 ? -7.273 8.212 -6.793 1.00 85.31 94 CYS A O 1
ATOM 702 N N . HIS A 1 95 ? -6.123 7.541 -4.986 1.00 83.25 95 HIS A N 1
ATOM 703 C CA . HIS A 1 95 ? -5.818 8.864 -4.467 1.00 83.25 95 HIS A CA 1
ATOM 704 C C . HIS A 1 95 ? -4.297 9.050 -4.458 1.00 83.25 95 HIS A C 1
ATOM 706 O O . HIS A 1 95 ? -3.563 8.297 -3.81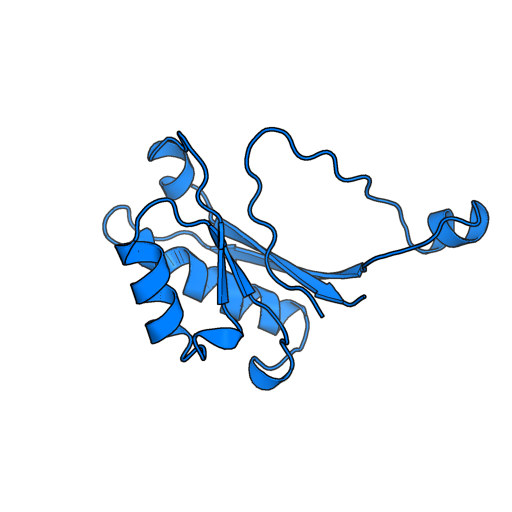8 1.00 83.25 95 HIS A O 1
ATOM 712 N N . PHE A 1 96 ? -3.817 10.028 -5.224 1.00 80.19 96 PHE A N 1
ATOM 713 C CA . PHE A 1 96 ? -2.394 10.323 -5.342 1.00 80.19 96 PHE A CA 1
ATOM 714 C C . PHE A 1 96 ? -2.004 11.427 -4.365 1.00 80.19 96 PHE A C 1
ATOM 716 O O . PHE A 1 96 ? -2.557 12.525 -4.399 1.00 80.19 96 PHE A O 1
ATOM 723 N N . VAL A 1 97 ? -1.067 11.117 -3.471 1.00 73.81 97 VAL A N 1
ATOM 724 C CA . VAL A 1 97 ? -0.631 12.033 -2.412 1.00 73.81 97 VAL A CA 1
ATOM 725 C C . VAL A 1 97 ? 0.725 12.610 -2.789 1.00 73.81 97 VAL A C 1
ATOM 727 O O . VAL A 1 97 ? 1.737 11.920 -2.702 1.00 73.81 97 VAL A O 1
ATOM 730 N N . SER A 1 98 ? 0.759 13.875 -3.208 1.00 70.00 98 SER A N 1
ATOM 731 C CA . SER A 1 98 ? 2.014 14.562 -3.534 1.00 70.00 98 SER A CA 1
ATOM 732 C C . SER A 1 98 ? 2.757 14.963 -2.261 1.00 70.00 98 SER A C 1
ATOM 734 O O . SER A 1 98 ? 2.336 15.863 -1.529 1.00 70.00 98 SER A O 1
ATOM 736 N N . LEU A 1 99 ? 3.890 14.314 -1.998 1.00 62.69 99 LEU A N 1
ATOM 737 C CA . LEU A 1 99 ? 4.795 14.714 -0.927 1.00 62.69 99 LEU A CA 1
ATOM 738 C C . LEU A 1 99 ? 5.824 15.715 -1.469 1.00 62.69 99 LEU A C 1
ATOM 740 O O . LEU A 1 99 ? 6.758 15.354 -2.187 1.00 62.69 99 LEU A O 1
ATOM 744 N N . ASN A 1 100 ? 5.675 16.987 -1.096 1.00 54.31 100 ASN A N 1
ATOM 745 C CA . ASN A 1 100 ? 6.670 18.011 -1.412 1.00 54.31 100 ASN A CA 1
ATOM 746 C C . ASN A 1 100 ? 8.016 17.639 -0.758 1.00 54.31 100 ASN A C 1
ATOM 748 O O . ASN A 1 100 ? 8.095 17.476 0.457 1.00 54.31 100 ASN A O 1
ATOM 752 N N . HIS A 1 101 ? 9.076 17.538 -1.567 1.00 56.50 101 HIS A N 1
ATOM 753 C CA . HIS A 1 101 ? 10.466 17.314 -1.136 1.00 56.50 101 HIS A CA 1
ATOM 754 C C . HIS A 1 101 ? 10.806 15.933 -0.536 1.00 56.50 101 HIS A C 1
ATOM 756 O O . HIS A 1 101 ? 11.549 15.856 0.443 1.00 56.50 101 HIS A O 1
ATOM 762 N N . VAL A 1 102 ? 10.359 14.824 -1.142 1.00 59.75 102 VAL A N 1
ATOM 763 C CA . VAL A 1 102 ? 10.929 13.500 -0.811 1.00 59.75 102 VAL A CA 1
ATOM 764 C C . VAL A 1 102 ? 12.246 13.294 -1.571 1.00 59.75 102 VAL A C 1
ATOM 766 O O . VAL A 1 102 ? 12.228 13.242 -2.802 1.00 59.75 102 VAL A O 1
ATOM 769 N N . PRO A 1 103 ? 13.399 13.166 -0.891 1.00 60.38 103 PRO A N 1
ATOM 770 C CA . PRO A 1 103 ? 14.668 12.930 -1.566 1.00 60.38 103 PRO A CA 1
ATOM 771 C C . PRO A 1 103 ? 14.675 11.567 -2.271 1.00 60.38 103 PRO A C 1
ATOM 773 O O . PRO A 1 103 ? 14.267 10.553 -1.703 1.00 60.38 103 PRO A O 1
ATOM 776 N N . LEU A 1 104 ? 15.196 11.538 -3.504 1.00 60.59 104 LEU A N 1
ATOM 777 C CA . LEU A 1 104 ? 15.315 10.324 -4.325 1.00 60.59 104 LEU A CA 1
ATOM 778 C C . LEU A 1 104 ? 16.058 9.184 -3.607 1.00 60.59 104 LEU A C 1
ATOM 780 O O . LEU A 1 104 ? 15.765 8.018 -3.852 1.00 60.59 104 LEU A O 1
ATOM 784 N N . SER A 1 105 ? 16.962 9.506 -2.677 1.00 57.12 105 SER A N 1
ATOM 785 C CA . SER A 1 105 ? 17.702 8.525 -1.875 1.00 57.12 105 SER A CA 1
ATOM 786 C C . SER A 1 105 ? 16.810 7.623 -1.015 1.00 57.12 105 SER A C 1
ATOM 788 O O . SER A 1 105 ? 17.192 6.487 -0.748 1.00 57.12 105 SER A O 1
ATOM 790 N N . LEU A 1 106 ? 15.613 8.074 -0.620 1.00 55.12 106 LEU A N 1
ATOM 791 C CA . LEU A 1 106 ? 14.670 7.248 0.143 1.00 55.12 106 LEU A CA 1
ATOM 792 C C . LEU A 1 106 ? 13.993 6.171 -0.718 1.00 55.12 106 LEU A C 1
ATOM 794 O O . LEU A 1 106 ? 13.605 5.131 -0.194 1.00 55.12 106 LEU A O 1
ATOM 798 N N . TYR A 1 107 ? 13.907 6.364 -2.038 1.00 57.12 107 TYR A N 1
ATOM 799 C CA . TYR A 1 107 ? 13.292 5.391 -2.953 1.00 57.12 107 TYR A CA 1
ATOM 800 C C . TYR A 1 107 ? 14.177 4.176 -3.240 1.00 57.12 107 TYR A C 1
ATOM 802 O O . TYR A 1 107 ? 13.687 3.163 -3.735 1.00 57.12 107 TYR A O 1
ATOM 810 N N . TYR A 1 108 ? 15.470 4.271 -2.928 1.00 58.75 108 TYR A N 1
ATOM 811 C CA . TYR A 1 108 ? 16.455 3.237 -3.237 1.00 58.75 108 TYR A CA 1
ATOM 812 C C . TYR A 1 108 ? 16.501 2.105 -2.207 1.00 58.75 108 TYR A C 1
ATOM 814 O O . TYR A 1 108 ? 17.087 1.066 -2.496 1.00 58.75 108 TYR A O 1
ATOM 822 N N . MET 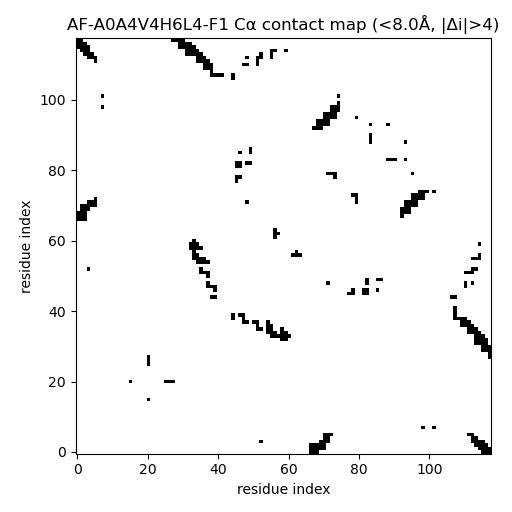A 1 109 ? 15.925 2.283 -1.012 1.00 58.94 109 MET A N 1
ATOM 823 C CA . MET A 1 109 ? 16.153 1.341 0.092 1.00 58.94 109 MET A CA 1
ATOM 824 C C . MET A 1 109 ? 14.969 0.425 0.401 1.00 58.94 109 MET A C 1
ATOM 826 O O . MET A 1 109 ? 15.189 -0.764 0.609 1.00 58.94 109 MET A O 1
ATOM 830 N N . ALA A 1 110 ? 13.733 0.926 0.407 1.00 68.06 110 ALA A N 1
ATOM 831 C CA . ALA A 1 110 ? 12.530 0.108 0.576 1.00 68.06 110 ALA A CA 1
ATOM 832 C C . ALA A 1 110 ? 11.273 0.957 0.355 1.00 68.06 110 ALA A C 1
ATOM 834 O O . ALA A 1 110 ? 11.233 2.120 0.752 1.00 68.06 110 ALA A O 1
ATOM 835 N N . TYR A 1 111 ? 10.227 0.361 -0.217 1.00 78.81 111 TYR A N 1
ATOM 836 C CA . TYR A 1 111 ? 8.901 0.964 -0.328 1.00 78.81 111 TYR A CA 1
ATOM 837 C C . TYR A 1 111 ? 7.915 0.242 0.608 1.00 78.81 111 TYR A C 1
ATOM 839 O O . TYR A 1 111 ? 7.383 -0.805 0.226 1.00 78.81 111 TYR A O 1
ATOM 847 N N . PRO A 1 112 ? 7.709 0.732 1.844 1.00 81.56 112 PRO A N 1
ATOM 848 C CA . PRO A 1 112 ? 6.797 0.115 2.800 1.00 81.56 112 PRO A CA 1
ATOM 849 C C . PRO A 1 112 ? 5.332 0.413 2.453 1.00 81.56 112 PRO A C 1
ATOM 851 O O . PRO A 1 112 ? 4.981 1.532 2.085 1.00 81.56 112 PRO A O 1
ATOM 854 N N . VAL A 1 113 ? 4.467 -0.590 2.597 1.00 84.69 113 VAL A N 1
ATOM 855 C CA . VAL A 1 113 ? 3.027 -0.529 2.317 1.00 84.69 113 VAL A CA 1
ATOM 856 C C . VAL A 1 113 ? 2.262 -1.318 3.373 1.00 84.69 113 VAL A C 1
ATOM 858 O O . VAL A 1 113 ? 2.653 -2.426 3.741 1.00 84.69 113 VAL A O 1
ATOM 861 N N . CYS A 1 114 ? 1.127 -0.782 3.820 1.00 87.00 114 CYS A N 1
ATOM 862 C CA . CYS A 1 114 ? 0.179 -1.480 4.684 1.00 87.00 114 CYS A CA 1
ATOM 863 C C . CYS A 1 114 ? -1.213 -1.596 4.045 1.00 87.00 114 CYS A C 1
ATOM 865 O O . CYS A 1 114 ? -1.670 -0.698 3.340 1.00 87.00 114 CYS A O 1
ATOM 867 N N . VAL A 1 115 ? -1.893 -2.705 4.341 1.00 85.44 115 VAL A N 1
ATOM 868 C CA . VAL A 1 115 ? -3.312 -2.957 4.064 1.00 85.44 115 VAL A CA 1
ATOM 869 C C . VAL A 1 115 ? -4.078 -2.751 5.360 1.00 85.44 115 VAL A C 1
ATOM 871 O O . VAL A 1 115 ? -3.764 -3.407 6.354 1.00 85.44 115 VAL A O 1
ATOM 874 N N . CYS A 1 116 ? -5.076 -1.868 5.363 1.00 86.50 116 CYS A N 1
ATOM 875 C CA . CYS A 1 116 ? -5.877 -1.559 6.541 1.00 86.50 116 CYS A CA 1
ATOM 876 C C . CYS A 1 116 ? -7.368 -1.856 6.314 1.00 86.50 116 CYS A C 1
ATOM 878 O O . CYS A 1 116 ? -7.894 -1.721 5.212 1.00 86.50 116 CYS A O 1
ATOM 880 N N . SER A 1 117 ? -8.060 -2.245 7.384 1.00 84.44 117 SER A N 1
ATOM 881 C CA . SER A 1 117 ? -9.524 -2.340 7.447 1.00 84.44 117 SER A CA 1
ATOM 882 C C . SER A 1 117 ? -10.057 -1.371 8.497 1.00 84.44 117 SER A C 1
ATOM 884 O O . SER A 1 117 ? -9.455 -1.306 9.565 1.00 84.44 117 SER A O 1
ATOM 886 N N . SER A 1 118 ? -11.168 -0.676 8.242 1.00 76.38 118 SER A N 1
ATOM 887 C CA . SER A 1 118 ? -11.899 0.087 9.274 1.00 76.38 118 SER A CA 1
ATOM 888 C C . SER A 1 118 ? -12.403 -0.821 10.394 1.00 76.38 118 SER A C 1
ATOM 890 O O . SER A 1 118 ? -12.876 -1.931 10.054 1.00 76.38 118 SER A O 1
#

Mean predicted aligned error: 6.9 Å

Sequence (118 aa):
MVVVVTTGNASSISLISGKKALELGLQVIAKIRGYADAAHTPELFTTTPALAIRKALSNAGWEASQVDYYEINEAFSVLALANQKLLSLPSHLCHFVSLNHVPLSLYYMAYPVCVCSS

Secondary structure (DSSP, 8-state):
-EE-----TT-------HHHHHHTT-----EEEEEEEE---GGGGGGHHHHHHHHHHHHHT--GGG-SEEEEE-SSHHHHHHHHHHTT--GGGEEEE--TT--GGGGGT-EEEEEEE-

Organism: Musa balbisiana (NCBI:txid52838)

pLDDT: mean 79.03, std 15.19, range [37.06, 95.0]

InterPro domains:
  IPR016039 Thiolase-like [G3DSA:3.40.47.10] (3-116)
  IPR016039 Thiolase-like [SSF53901] (24-92)
  IPR020617 Thiolase, C-terminal [PF02803] (27-90)

Nearest PDB structures (foldseek):
  6arr-assembly1_B  TM=9.716E-01  e=6.585E-08  Aspergillus fumigatus Af293
  6aqp-assembly1_D  TM=9.649E-01  e=6.168E-08  Aspergillus fumigatus Af293
  6arl-assembly1_B  TM=9.708E-01  e=7.506E-08  Aspergillus fumigatus Af293
  6art-assembly1_A  TM=9.694E-01  e=8.556E-08  Aspergillus fumigatus Af293
  6arl-assembly1_C  TM=9.698E-01  e=1.187E-07  Aspergillus fumigatus Af293